Protein AF-A0A957AFG2-F1 (afdb_monomer_lite)

Secondary structure (DSSP, 8-state):
-EEEEEE-SSSS-EEEEEE-TTT--EEEEEESSSHHHHHHHTTTS-HHHHHT----EE-S-HHHHHHHHHHTT-S--PPPP----------

Foldseek 3Di:
DEWEWDDDDPDPKIKIWDDDPVVGDTQAIAIDDALVNVCRRVVVDDLVRLLPDPDYHYPDDPRNVVSSCLSNVVDDDDNDDDDDDDPPDDD

Radius of gyration: 14.02 Å; chains: 1; bounding box: 33×28×34 Å

Structure (mmCIF, N/CA/C/O backbone):
data_AF-A0A957AFG2-F1
#
_entry.id   AF-A0A957AFG2-F1
#
loop_
_atom_site.group_PDB
_atom_site.id
_atom_site.type_symbol
_atom_site.label_atom_id
_atom_site.label_alt_id
_atom_site.label_comp_id
_atom_site.label_asym_id
_atom_site.label_entity_id
_atom_site.label_seq_id
_atom_site.pdbx_PDB_ins_code
_atom_site.Cartn_x
_atom_site.Cartn_y
_atom_site.Cartn_z
_atom_site.occupancy
_atom_site.B_iso_or_equiv
_atom_site.auth_seq_id
_atom_site.auth_comp_id
_atom_site.auth_asym_id
_atom_site.auth_atom_id
_atom_site.pdbx_PDB_model_num
ATOM 1 N N . MET A 1 1 ? -7.017 -2.938 -9.585 1.00 84.62 1 MET A N 1
ATOM 2 C CA . MET A 1 1 ? -6.671 -3.108 -8.149 1.00 84.62 1 MET A CA 1
ATOM 3 C C . MET A 1 1 ? -7.448 -2.111 -7.294 1.00 84.62 1 MET A C 1
ATOM 5 O O . MET A 1 1 ? -7.694 -1.006 -7.756 1.00 84.62 1 MET A O 1
ATOM 9 N N . GLY A 1 2 ? -7.853 -2.485 -6.080 1.00 86.19 2 GLY A N 1
ATOM 10 C CA . GLY A 1 2 ? -8.562 -1.618 -5.135 1.00 86.19 2 GLY A CA 1
ATOM 11 C C . GLY A 1 2 ? -7.716 -1.302 -3.905 1.00 86.19 2 GLY A C 1
ATOM 12 O O . GLY A 1 2 ? -7.021 -2.185 -3.403 1.00 86.19 2 GLY A O 1
ATOM 13 N N . ILE A 1 3 ? -7.775 -0.057 -3.435 1.00 86.38 3 ILE A N 1
ATOM 14 C CA . ILE A 1 3 ? -7.147 0.402 -2.192 1.00 86.38 3 ILE A CA 1
ATOM 15 C C . ILE A 1 3 ? -8.205 1.086 -1.326 1.00 86.38 3 ILE A C 1
ATOM 17 O O . ILE A 1 3 ? -8.853 2.030 -1.780 1.00 86.38 3 ILE A O 1
ATOM 21 N N . ASP A 1 4 ? -8.342 0.639 -0.081 1.00 84.44 4 ASP A N 1
ATOM 22 C CA . ASP A 1 4 ? -9.288 1.187 0.895 1.00 84.44 4 ASP A CA 1
ATOM 23 C C . ASP A 1 4 ? -8.588 1.607 2.197 1.00 84.44 4 ASP A C 1
ATOM 25 O O . ASP A 1 4 ? -7.588 1.007 2.608 1.00 84.44 4 ASP A O 1
ATOM 29 N N . GLU A 1 5 ? -9.139 2.629 2.856 1.00 83.00 5 GLU A N 1
ATOM 30 C CA . GLU A 1 5 ? -8.758 3.049 4.205 1.00 83.00 5 GLU A CA 1
ATOM 31 C C . GLU A 1 5 ? -9.858 2.646 5.193 1.00 83.00 5 GLU A C 1
ATOM 33 O O . GLU A 1 5 ? -10.976 3.159 5.152 1.00 83.00 5 GLU A O 1
ATOM 38 N N . LYS A 1 6 ? -9.530 1.792 6.168 1.00 81.94 6 LYS A N 1
ATOM 39 C CA . LYS A 1 6 ? -10.472 1.411 7.225 1.00 81.94 6 LYS A CA 1
ATOM 40 C C . LYS A 1 6 ? -10.076 1.986 8.575 1.00 81.94 6 LYS A C 1
ATOM 42 O O . LYS A 1 6 ? -9.001 1.697 9.090 1.00 81.94 6 LYS A O 1
ATOM 47 N N . SER A 1 7 ? -10.979 2.737 9.207 1.00 80.88 7 SER A N 1
ATOM 48 C CA . SER A 1 7 ? -10.817 3.141 10.610 1.00 80.88 7 SER A CA 1
ATOM 49 C C . SER A 1 7 ? -10.995 1.940 11.549 1.00 80.88 7 SER A C 1
ATOM 51 O O . SER A 1 7 ? -12.065 1.329 11.607 1.00 80.88 7 SER A O 1
ATOM 53 N N . LEU A 1 8 ? -9.953 1.620 12.313 1.00 73.31 8 LEU A N 1
ATOM 54 C CA . LEU A 1 8 ? -9.921 0.543 13.298 1.00 73.31 8 LEU A CA 1
ATOM 55 C C . LEU A 1 8 ? -10.260 1.096 14.693 1.00 73.31 8 LEU A C 1
ATOM 57 O O . LEU A 1 8 ? -9.380 1.376 15.511 1.00 73.31 8 LEU A O 1
ATOM 61 N N . ALA A 1 9 ? -11.561 1.204 14.968 1.00 72.31 9 ALA A N 1
ATOM 62 C CA . ALA A 1 9 ? -12.150 1.697 16.220 1.00 72.31 9 ALA A CA 1
ATOM 63 C C . ALA A 1 9 ? -12.044 3.219 16.462 1.00 72.31 9 ALA A C 1
ATOM 65 O O . ALA A 1 9 ? -11.459 3.978 15.689 1.00 72.31 9 ALA A O 1
ATOM 66 N N . LYS A 1 10 ? -12.665 3.681 17.557 1.00 59.16 10 LYS A N 1
ATOM 67 C CA . LYS A 1 10 ? -12.592 5.076 18.012 1.00 59.16 10 LYS A CA 1
ATOM 68 C C . LYS A 1 10 ? -11.170 5.356 18.508 1.00 59.16 10 LYS A C 1
ATOM 70 O O . LYS A 1 10 ? -10.780 4.811 19.535 1.00 59.16 10 LYS A O 1
ATOM 75 N N . GLY A 1 11 ? -10.405 6.176 17.784 1.00 64.62 11 GLY A N 1
ATOM 76 C CA . GLY A 1 11 ? -9.064 6.587 18.225 1.00 64.62 11 GLY A CA 1
ATOM 77 C C . GLY A 1 11 ? -8.011 6.820 17.140 1.00 64.62 11 GLY A C 1
ATOM 78 O O . GLY A 1 11 ? -6.830 6.731 17.450 1.00 64.62 11 GLY A O 1
ATOM 79 N N . HIS A 1 12 ? -8.396 7.111 15.892 1.00 72.31 12 HIS A N 1
ATOM 80 C CA . HIS A 1 12 ? -7.454 7.457 14.810 1.00 72.31 12 HIS A CA 1
ATOM 81 C C . HIS A 1 12 ? -6.457 6.350 14.424 1.00 72.31 12 HIS A C 1
ATOM 83 O O . HIS A 1 12 ? -5.369 6.645 13.932 1.00 72.31 12 HIS A O 1
ATOM 89 N N . ARG A 1 13 ? -6.822 5.078 14.614 1.00 79.69 13 ARG A N 1
ATOM 90 C CA . ARG A 1 13 ? -6.099 3.962 13.994 1.00 79.69 13 ARG A CA 1
ATOM 91 C C . ARG A 1 13 ? -6.725 3.647 12.651 1.00 79.69 13 ARG A C 1
ATOM 93 O O . ARG A 1 13 ? -7.947 3.556 12.545 1.00 79.69 13 ARG A O 1
ATOM 100 N N . TYR A 1 14 ? -5.882 3.463 11.652 1.00 84.25 14 TYR A N 1
ATOM 101 C CA . TYR A 1 14 ? -6.295 3.200 10.282 1.00 84.25 14 TYR A CA 1
ATOM 102 C C . TYR A 1 14 ? -5.610 1.934 9.786 1.00 84.25 14 TYR A C 1
ATOM 104 O O . TYR A 1 14 ? -4.541 1.581 10.280 1.00 84.25 14 TYR A O 1
ATOM 112 N N . ALA A 1 15 ? -6.219 1.268 8.818 1.00 86.50 15 ALA A N 1
ATOM 113 C CA . ALA A 1 15 ? -5.589 0.223 8.035 1.00 86.50 15 ALA A CA 1
ATOM 114 C C . ALA A 1 15 ? -5.731 0.544 6.553 1.00 86.50 15 ALA A C 1
ATOM 116 O O . ALA A 1 15 ? -6.793 0.973 6.106 1.00 86.50 15 ALA A O 1
ATOM 117 N N . THR A 1 16 ? -4.661 0.294 5.813 1.00 87.75 16 THR A N 1
ATOM 118 C CA . THR A 1 16 ? -4.644 0.287 4.357 1.00 87.75 16 THR A CA 1
ATOM 119 C C . THR A 1 16 ? -4.902 -1.137 3.892 1.00 87.75 16 THR A C 1
ATOM 121 O O . THR A 1 16 ? -4.171 -2.054 4.271 1.00 87.75 16 THR A O 1
ATOM 124 N N . ILE A 1 17 ? -5.939 -1.327 3.086 1.00 86.88 17 ILE A N 1
ATOM 125 C CA . ILE A 1 17 ? -6.325 -2.626 2.537 1.00 86.88 17 ILE A CA 1
ATOM 126 C C . ILE A 1 17 ? -6.114 -2.575 1.028 1.00 86.88 17 ILE A C 1
ATOM 128 O O . ILE A 1 17 ? -6.652 -1.694 0.364 1.00 86.88 17 ILE A O 1
ATOM 132 N N . ALA A 1 18 ? -5.350 -3.524 0.491 1.00 87.88 18 ALA A N 1
ATOM 133 C CA . ALA A 1 18 ? -5.227 -3.747 -0.943 1.00 87.88 18 ALA A CA 1
ATOM 134 C C . ALA A 1 18 ? -6.039 -4.983 -1.340 1.00 87.88 18 ALA A C 1
ATOM 136 O O . ALA A 1 18 ? -5.951 -6.027 -0.685 1.00 87.88 18 ALA A O 1
ATOM 137 N N . CYS A 1 19 ? -6.810 -4.892 -2.419 1.00 87.12 19 CYS A N 1
ATOM 138 C CA . CYS A 1 19 ? -7.621 -5.992 -2.930 1.00 87.12 19 CYS A CA 1
ATOM 139 C C . CYS A 1 19 ? -7.572 -6.100 -4.456 1.00 87.12 19 CYS A C 1
ATOM 141 O O . CYS A 1 19 ? -7.368 -5.126 -5.188 1.00 87.12 19 CYS A O 1
ATOM 143 N N . ASP A 1 20 ? -7.767 -7.324 -4.928 1.00 84.75 20 ASP A N 1
ATOM 144 C CA . ASP A 1 20 ? -8.058 -7.604 -6.322 1.00 84.75 20 ASP A CA 1
ATOM 145 C C . ASP A 1 20 ? -9.565 -7.416 -6.532 1.00 84.75 20 ASP A C 1
ATOM 147 O O . ASP A 1 20 ? -10.378 -8.082 -5.890 1.00 84.75 20 ASP A O 1
ATOM 151 N N . LEU A 1 21 ? -9.932 -6.469 -7.396 1.00 81.19 21 LEU A N 1
ATOM 152 C CA . LEU A 1 21 ? -11.333 -6.143 -7.666 1.00 81.19 21 LEU A CA 1
ATOM 153 C C . LEU A 1 21 ? -11.979 -7.119 -8.652 1.00 81.19 21 LEU A C 1
ATOM 155 O O . LEU A 1 21 ? -13.201 -7.219 -8.665 1.00 81.19 21 LEU A O 1
ATOM 159 N N . GLU A 1 22 ? -11.185 -7.833 -9.452 1.00 81.94 22 GLU A N 1
ATOM 160 C CA . GLU A 1 22 ? -11.689 -8.836 -10.391 1.00 81.94 22 GLU A CA 1
ATOM 161 C C . GLU A 1 22 ? -11.839 -10.187 -9.698 1.00 81.94 22 GLU A C 1
ATOM 163 O O . GLU A 1 22 ? -12.902 -10.804 -9.745 1.00 81.94 22 GLU A O 1
ATOM 168 N N . ALA A 1 23 ? -10.792 -10.626 -8.996 1.00 82.00 23 ALA A N 1
ATOM 169 C CA . ALA A 1 23 ? -10.800 -11.903 -8.289 1.00 82.00 23 ALA A CA 1
ATOM 170 C C . ALA A 1 23 ? -11.478 -11.835 -6.906 1.00 82.00 23 ALA A C 1
ATOM 172 O O . ALA A 1 23 ? -11.687 -12.871 -6.275 1.00 82.00 23 ALA A O 1
ATOM 173 N N . GLY A 1 24 ? -11.797 -10.635 -6.409 1.00 82.12 24 GLY A N 1
ATOM 174 C CA . GLY A 1 24 ? -12.581 -10.425 -5.189 1.00 82.12 24 GLY A CA 1
ATOM 175 C C . GLY A 1 24 ? -11.887 -10.832 -3.886 1.00 82.12 24 GLY A C 1
ATOM 176 O O . GLY A 1 24 ? -12.568 -11.137 -2.906 1.00 82.12 24 GLY A O 1
ATOM 177 N N . HIS A 1 25 ? -10.551 -10.861 -3.845 1.00 84.00 25 HIS A N 1
ATOM 178 C CA . HIS A 1 25 ? -9.791 -11.265 -2.658 1.00 84.00 25 HIS A CA 1
ATOM 179 C C . HIS A 1 25 ? -8.857 -10.166 -2.145 1.00 84.00 25 HIS A C 1
ATOM 181 O O . HIS A 1 25 ? -8.413 -9.278 -2.876 1.00 84.00 25 HIS A O 1
ATOM 187 N N . VAL A 1 26 ? -8.538 -10.242 -0.852 1.00 86.50 26 VAL A N 1
ATOM 188 C CA . VAL A 1 26 ? -7.593 -9.328 -0.206 1.00 86.50 26 VAL A CA 1
ATOM 189 C C . VAL A 1 26 ? -6.168 -9.721 -0.583 1.00 86.50 26 VAL A C 1
ATOM 191 O O . VAL A 1 26 ? -5.746 -10.860 -0.394 1.00 86.50 26 VAL A O 1
ATOM 194 N N . ILE A 1 27 ? -5.426 -8.748 -1.096 1.00 89.19 27 ILE A N 1
ATOM 195 C CA . ILE A 1 27 ? -4.022 -8.868 -1.481 1.00 89.19 27 ILE A CA 1
ATOM 196 C C . ILE A 1 27 ? -3.125 -8.719 -0.251 1.00 89.19 27 ILE A C 1
ATOM 198 O O . ILE A 1 27 ? -2.182 -9.497 -0.084 1.00 89.19 27 ILE A O 1
ATOM 202 N N . GLY A 1 28 ? -3.416 -7.722 0.589 1.00 87.81 28 GLY A N 1
ATOM 203 C CA . GLY A 1 28 ? -2.621 -7.375 1.761 1.00 87.81 28 GLY A CA 1
ATOM 204 C C . GLY A 1 28 ? -3.286 -6.306 2.626 1.00 87.81 28 GLY A C 1
ATOM 205 O O . GLY A 1 28 ? -4.155 -5.562 2.168 1.00 87.81 28 GLY A O 1
ATOM 206 N N . ILE A 1 29 ? -2.882 -6.252 3.895 1.00 89.25 29 ILE A N 1
ATOM 207 C CA . ILE A 1 29 ? -3.359 -5.278 4.881 1.00 89.25 29 ILE A CA 1
ATOM 208 C C . ILE A 1 29 ? -2.145 -4.725 5.622 1.00 89.25 29 ILE A C 1
ATOM 210 O O . ILE A 1 29 ? -1.292 -5.493 6.066 1.00 89.25 29 ILE A O 1
ATOM 214 N N . ALA A 1 30 ? -2.084 -3.408 5.783 1.00 89.88 30 ALA A N 1
ATOM 215 C CA . ALA A 1 30 ? -1.051 -2.730 6.556 1.00 89.88 30 ALA A CA 1
ATOM 216 C C . ALA A 1 30 ? -1.663 -1.701 7.506 1.00 89.88 30 ALA A C 1
ATOM 218 O O . ALA A 1 30 ? -2.690 -1.094 7.207 1.00 89.88 30 ALA A O 1
ATOM 219 N N . GLU A 1 31 ? -1.025 -1.481 8.652 1.00 88.88 31 GLU A N 1
ATOM 220 C CA . GLU A 1 31 ? -1.452 -0.448 9.593 1.00 88.88 31 GLU A CA 1
ATOM 221 C C . GLU A 1 31 ? -1.087 0.951 9.078 1.00 88.88 31 GLU A C 1
ATOM 223 O O . GLU A 1 31 ? -0.036 1.172 8.473 1.00 88.88 31 GLU A O 1
ATOM 228 N N . GLY A 1 32 ? -1.966 1.910 9.345 1.00 86.88 32 GLY A N 1
ATOM 229 C CA . GLY A 1 32 ? -1.838 3.307 8.968 1.00 86.88 32 GLY A CA 1
ATOM 230 C C . GLY A 1 32 ? -2.554 3.661 7.665 1.00 86.88 32 GLY A C 1
ATOM 231 O O . GLY A 1 32 ? -3.259 2.855 7.057 1.00 86.88 32 GLY A O 1
ATOM 232 N N . ARG A 1 33 ? -2.382 4.927 7.280 1.00 84.06 33 ARG A N 1
ATOM 233 C CA . ARG A 1 33 ? -3.016 5.557 6.114 1.00 84.06 33 ARG A CA 1
ATOM 234 C C . ARG A 1 33 ? -2.051 6.396 5.269 1.00 84.06 33 ARG A C 1
ATOM 236 O O . ARG A 1 33 ? -2.436 7.368 4.622 1.00 84.06 33 ARG A O 1
ATOM 243 N N . THR A 1 34 ? -0.757 6.113 5.383 1.00 85.00 34 THR A N 1
ATOM 244 C CA . THR A 1 34 ? 0.297 6.876 4.707 1.00 85.00 34 THR A CA 1
ATOM 245 C C . THR A 1 34 ? 0.763 6.144 3.454 1.00 85.00 34 THR A C 1
ATOM 247 O O . THR A 1 34 ? 0.472 4.966 3.253 1.00 85.00 34 THR A O 1
ATOM 250 N N . GLY A 1 35 ? 1.561 6.819 2.623 1.00 81.38 35 GLY A N 1
ATOM 251 C CA . GLY A 1 35 ? 2.210 6.170 1.484 1.00 81.38 35 GLY A CA 1
ATOM 252 C C . GLY A 1 35 ? 3.075 4.959 1.868 1.00 81.38 35 GLY A C 1
ATOM 253 O O . GLY A 1 35 ? 3.232 4.060 1.046 1.00 81.38 35 GLY A O 1
ATOM 254 N N . ASP A 1 36 ? 3.586 4.895 3.100 1.00 85.19 36 ASP A N 1
ATOM 255 C CA . ASP A 1 36 ? 4.355 3.746 3.594 1.00 85.19 36 ASP A CA 1
ATOM 256 C C . ASP A 1 36 ? 3.449 2.549 3.904 1.00 85.19 36 ASP A C 1
ATOM 258 O O . ASP A 1 36 ? 3.783 1.423 3.539 1.00 85.19 36 ASP A O 1
ATOM 262 N N . SER A 1 37 ? 2.268 2.784 4.491 1.00 85.75 37 SER A N 1
ATOM 263 C CA . SER A 1 37 ? 1.246 1.747 4.700 1.00 85.75 37 SER A CA 1
ATOM 264 C C . SER A 1 37 ? 0.802 1.127 3.372 1.00 85.75 37 SER A C 1
ATOM 266 O O . SER A 1 37 ? 0.635 -0.084 3.271 1.00 85.75 37 SER A O 1
ATOM 268 N N . LEU A 1 38 ? 0.690 1.940 2.319 1.00 84.00 38 LEU A N 1
ATOM 269 C CA . LEU A 1 38 ? 0.398 1.456 0.971 1.00 84.00 38 LEU A CA 1
ATOM 270 C C . LEU A 1 38 ? 1.507 0.552 0.417 1.00 84.00 38 LEU A C 1
ATOM 272 O O . LEU A 1 38 ? 1.221 -0.529 -0.093 1.00 84.00 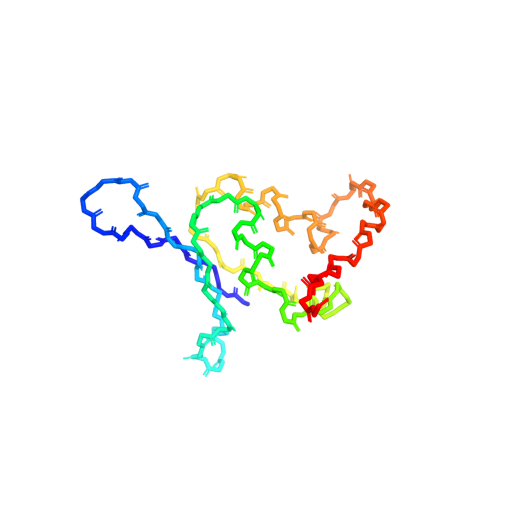38 LEU A O 1
ATOM 276 N N . VAL A 1 39 ? 2.770 0.973 0.534 1.00 84.75 39 VAL A N 1
ATOM 277 C CA . VAL A 1 39 ? 3.916 0.155 0.102 1.00 84.75 39 VAL A CA 1
ATOM 278 C C . VAL A 1 39 ? 3.948 -1.164 0.873 1.00 84.75 39 VAL A C 1
ATOM 280 O O . VAL A 1 39 ? 4.164 -2.212 0.274 1.00 84.75 39 VAL A O 1
ATOM 283 N N . ALA A 1 40 ? 3.683 -1.129 2.180 1.00 87.12 40 ALA A N 1
ATOM 284 C CA . ALA A 1 40 ? 3.618 -2.327 3.007 1.00 87.12 40 ALA A CA 1
ATOM 285 C C . ALA A 1 40 ? 2.484 -3.275 2.575 1.00 87.12 40 ALA A C 1
ATOM 287 O O . ALA A 1 40 ? 2.719 -4.475 2.446 1.00 87.12 40 ALA A O 1
ATOM 288 N N . ALA A 1 41 ? 1.286 -2.756 2.282 1.00 86.44 41 ALA A N 1
ATOM 289 C CA . ALA A 1 41 ? 0.154 -3.566 1.821 1.00 86.44 41 ALA A CA 1
ATOM 290 C C . ALA A 1 41 ? 0.409 -4.237 0.455 1.00 86.44 41 ALA A C 1
ATOM 292 O O . ALA A 1 41 ? -0.148 -5.299 0.176 1.00 86.44 41 ALA A O 1
ATOM 293 N N . LEU A 1 42 ? 1.270 -3.642 -0.378 1.00 87.69 42 LEU A N 1
ATOM 294 C CA . LEU A 1 42 ? 1.633 -4.132 -1.711 1.00 87.69 42 LEU A CA 1
ATOM 295 C C . LEU A 1 42 ? 2.981 -4.859 -1.762 1.00 87.69 42 LEU A C 1
ATOM 297 O O . LEU A 1 42 ? 3.379 -5.299 -2.836 1.00 87.69 42 LEU A O 1
ATOM 301 N N . GLY A 1 43 ? 3.676 -5.028 -0.634 1.00 86.31 43 GLY A N 1
ATOM 302 C CA . GLY A 1 43 ? 5.064 -5.509 -0.588 1.00 86.31 43 GLY A CA 1
ATOM 303 C C . GLY A 1 43 ? 5.308 -6.916 -1.154 1.00 86.31 43 GLY A C 1
ATOM 304 O O . GLY A 1 43 ? 6.457 -7.320 -1.302 1.00 86.31 43 GLY A O 1
ATOM 305 N N . ARG A 1 44 ? 4.244 -7.660 -1.477 1.00 83.44 44 ARG A N 1
ATOM 306 C CA . ARG A 1 44 ? 4.303 -8.949 -2.185 1.00 83.44 44 ARG A CA 1
ATOM 307 C C . ARG A 1 44 ? 4.543 -8.823 -3.690 1.00 83.44 44 ARG A C 1
ATOM 309 O O . ARG A 1 44 ? 4.888 -9.824 -4.304 1.00 83.44 44 ARG A O 1
ATOM 316 N N . PHE A 1 45 ? 4.328 -7.644 -4.270 1.00 84.06 45 PHE A N 1
ATOM 317 C CA . PHE A 1 45 ? 4.559 -7.389 -5.686 1.00 84.06 45 PHE A CA 1
ATOM 318 C C . PHE A 1 45 ? 5.922 -6.742 -5.905 1.00 84.06 45 PHE A C 1
ATOM 320 O O . PHE A 1 45 ? 6.355 -5.862 -5.157 1.00 84.06 45 PHE A O 1
ATOM 327 N N . SER A 1 46 ? 6.578 -7.157 -6.977 1.00 82.69 46 SER A N 1
ATOM 328 C CA . SER A 1 46 ? 7.683 -6.423 -7.573 1.00 82.69 46 SER A CA 1
ATOM 329 C C . SER A 1 46 ? 7.198 -5.102 -8.179 1.00 82.69 46 SER A C 1
ATOM 331 O O . SER A 1 46 ? 6.013 -4.890 -8.433 1.00 82.69 46 SER A O 1
ATOM 333 N N . ILE A 1 47 ? 8.140 -4.195 -8.435 1.00 77.44 47 ILE A N 1
ATOM 334 C CA . ILE A 1 47 ? 7.835 -2.928 -9.109 1.00 77.44 47 ILE A CA 1
ATOM 335 C C . ILE A 1 47 ? 7.284 -3.185 -10.517 1.00 77.44 47 ILE A C 1
ATOM 337 O O . ILE A 1 47 ? 6.327 -2.526 -10.904 1.00 77.44 47 ILE A O 1
ATOM 341 N N . ASP A 1 48 ? 7.837 -4.154 -11.250 1.00 77.69 48 ASP A N 1
ATOM 342 C CA . ASP A 1 48 ? 7.403 -4.463 -12.618 1.00 77.69 48 ASP A CA 1
ATOM 343 C C . ASP A 1 48 ? 5.957 -4.994 -12.648 1.00 77.69 48 ASP A C 1
ATOM 345 O O . ASP A 1 48 ? 5.167 -4.602 -13.504 1.00 77.69 48 ASP A O 1
ATOM 349 N N . GLU A 1 49 ? 5.568 -5.818 -11.668 1.00 79.75 49 GLU A N 1
ATOM 350 C CA . GLU A 1 49 ? 4.178 -6.276 -11.508 1.00 79.75 49 GLU A CA 1
ATOM 351 C C . GLU A 1 49 ? 3.226 -5.125 -11.171 1.00 79.75 49 GLU A C 1
ATOM 353 O O . GLU A 1 49 ? 2.103 -5.091 -11.669 1.00 79.75 49 GLU A O 1
ATOM 358 N N . LEU A 1 50 ? 3.665 -4.163 -10.352 1.00 82.00 50 LEU A N 1
ATOM 359 C CA . LEU A 1 50 ? 2.868 -2.973 -10.055 1.00 82.00 50 LEU A CA 1
ATOM 360 C C . LEU A 1 50 ? 2.718 -2.073 -11.284 1.00 82.00 50 LEU A C 1
ATOM 362 O O . LEU A 1 50 ? 1.638 -1.540 -11.501 1.00 82.00 50 LEU A O 1
ATOM 366 N N . GLN A 1 51 ? 3.752 -1.929 -12.113 1.00 80.31 51 GLN A N 1
ATOM 367 C CA . GLN A 1 51 ? 3.681 -1.145 -13.352 1.00 80.31 51 GLN A CA 1
ATOM 368 C C . GLN A 1 51 ? 2.738 -1.753 -14.400 1.00 80.31 51 GLN A C 1
ATOM 370 O O . GLN A 1 51 ? 2.212 -1.023 -15.233 1.00 80.31 51 GLN A O 1
ATOM 375 N N . ALA A 1 52 ? 2.489 -3.063 -14.344 1.00 80.31 52 ALA A N 1
ATOM 376 C CA . ALA A 1 52 ? 1.517 -3.740 -15.199 1.00 80.31 52 ALA A CA 1
ATOM 377 C C . ALA A 1 52 ? 0.054 -3.556 -14.740 1.00 80.31 52 ALA A C 1
ATOM 379 O O . ALA A 1 52 ? -0.860 -4.078 -15.374 1.00 80.31 52 ALA A O 1
ATOM 380 N N . VAL A 1 53 ? -0.193 -2.848 -13.632 1.00 78.94 53 VAL A N 1
ATOM 381 C CA . VAL A 1 53 ? -1.552 -2.575 -13.151 1.00 78.94 53 VAL A CA 1
ATOM 382 C C . VAL A 1 53 ? -2.186 -1.464 -13.989 1.00 78.94 53 VAL A C 1
ATOM 384 O O . VAL A 1 53 ? -1.861 -0.290 -13.827 1.00 78.94 53 VAL A O 1
ATOM 387 N N . ASP A 1 54 ? -3.168 -1.827 -14.814 1.00 76.12 54 ASP A N 1
ATOM 388 C CA . ASP A 1 54 ? -3.868 -0.887 -15.705 1.00 76.12 54 ASP A CA 1
ATOM 389 C C . ASP A 1 54 ? -4.706 0.165 -14.963 1.00 76.12 54 ASP A C 1
ATOM 391 O O . ASP A 1 54 ? -4.880 1.294 -15.428 1.00 76.12 54 ASP A O 1
ATOM 395 N N . ALA A 1 55 ? -5.263 -0.196 -13.804 1.00 74.94 55 ALA A N 1
ATOM 396 C CA . ALA A 1 55 ? -6.135 0.690 -13.046 1.00 74.94 55 ALA A CA 1
ATOM 397 C C . ALA A 1 55 ? -6.098 0.424 -11.539 1.00 74.94 55 ALA A C 1
ATOM 399 O O . ALA A 1 55 ? -6.139 -0.721 -11.067 1.00 74.94 55 ALA A O 1
ATOM 400 N N . VAL A 1 56 ? -6.124 1.515 -10.772 1.00 78.88 56 VAL A N 1
ATOM 401 C CA . VAL A 1 56 ? -6.296 1.500 -9.319 1.00 78.88 56 VAL A CA 1
ATOM 402 C C . VAL A 1 56 ? -7.527 2.314 -8.943 1.00 78.88 56 VAL A C 1
ATOM 404 O O . VAL A 1 56 ? -7.579 3.513 -9.203 1.00 78.88 56 VAL A O 1
ATOM 407 N N . ALA A 1 57 ? -8.496 1.676 -8.289 1.00 79.88 57 ALA A N 1
ATOM 408 C CA . ALA A 1 57 ? -9.583 2.368 -7.610 1.00 79.88 57 ALA A CA 1
ATOM 409 C C . ALA A 1 57 ? -9.170 2.648 -6.162 1.00 79.88 57 ALA A C 1
ATOM 411 O O . ALA A 1 57 ? -8.710 1.748 -5.459 1.00 79.88 57 ALA A O 1
ATOM 412 N N . MET A 1 58 ? -9.312 3.893 -5.721 1.00 73.44 58 MET A N 1
ATOM 413 C CA . MET A 1 58 ? -8.923 4.327 -4.381 1.00 73.44 58 MET A CA 1
ATOM 414 C C . MET A 1 58 ? -9.877 5.391 -3.854 1.00 73.44 58 MET A C 1
ATOM 416 O O . MET A 1 58 ? -10.249 6.301 -4.598 1.00 73.44 58 MET A O 1
ATOM 420 N N . ASP A 1 59 ? -10.238 5.305 -2.573 1.00 68.75 59 ASP A N 1
ATOM 421 C CA . ASP A 1 59 ? -11.061 6.328 -1.928 1.00 68.75 59 ASP A CA 1
ATOM 422 C C . ASP A 1 59 ? -10.182 7.487 -1.402 1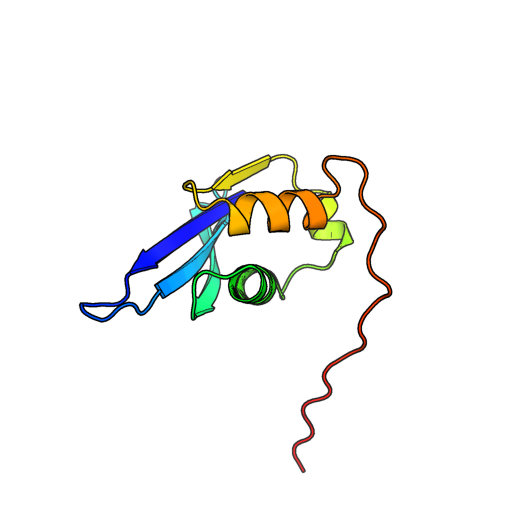.00 68.75 59 ASP A C 1
ATOM 424 O O . ASP A 1 59 ? -9.486 7.403 -0.391 1.00 68.75 59 ASP A O 1
ATOM 428 N N . MET A 1 60 ? -10.116 8.536 -2.223 1.00 53.94 60 MET A N 1
ATOM 429 C CA . MET A 1 60 ? -9.914 9.970 -1.947 1.00 53.94 60 MET A CA 1
ATOM 430 C C . MET A 1 60 ? -8.919 10.486 -0.876 1.00 53.94 60 MET A C 1
ATOM 432 O O . MET A 1 60 ? -9.002 11.657 -0.502 1.00 53.94 60 MET A O 1
ATOM 436 N N . SER A 1 61 ? -7.897 9.746 -0.439 1.00 69.25 61 SER A N 1
ATOM 437 C CA . SER A 1 61 ? -6.738 10.381 0.224 1.00 69.25 61 SER A CA 1
ATOM 438 C C . SER A 1 61 ? -5.718 10.877 -0.810 1.00 69.25 61 SER A C 1
ATOM 440 O O . SER A 1 61 ? -5.096 10.088 -1.525 1.00 69.25 61 SER A O 1
ATOM 442 N N . GLY A 1 62 ? -5.478 12.193 -0.861 1.00 66.31 62 GLY A N 1
ATOM 443 C CA . GLY A 1 62 ? -4.474 12.798 -1.754 1.00 66.31 62 GLY A CA 1
ATOM 444 C C . GLY A 1 62 ? -3.046 12.256 -1.556 1.00 66.31 62 GLY A C 1
ATOM 445 O O . GLY A 1 62 ? -2.247 12.254 -2.497 1.00 66.31 62 GLY A O 1
ATOM 446 N N . ALA A 1 63 ? -2.739 11.726 -0.366 1.00 69.56 63 ALA A N 1
ATOM 447 C CA . ALA A 1 63 ? -1.468 11.061 -0.081 1.00 69.56 63 ALA A CA 1
ATOM 448 C C . ALA A 1 63 ? -1.334 9.724 -0.834 1.00 69.56 63 ALA A C 1
ATOM 450 O O . ALA A 1 63 ? -0.268 9.435 -1.383 1.00 69.56 63 ALA A O 1
ATOM 451 N N . PHE A 1 64 ? -2.410 8.933 -0.917 1.00 73.00 64 PHE A N 1
ATOM 452 C CA . PHE A 1 64 ? -2.408 7.675 -1.668 1.00 73.00 64 PHE A CA 1
ATOM 453 C C . PHE A 1 64 ? -2.368 7.904 -3.173 1.00 73.00 64 PHE A C 1
ATOM 455 O O . PHE A 1 64 ? -1.600 7.227 -3.853 1.00 73.00 64 PHE A O 1
ATOM 462 N N . LEU A 1 65 ? -3.109 8.892 -3.687 1.00 75.88 65 LEU A N 1
ATOM 463 C CA . LEU A 1 65 ? -3.080 9.224 -5.114 1.00 75.88 65 LEU A CA 1
ATOM 464 C C . LEU A 1 65 ? -1.672 9.612 -5.573 1.00 75.88 65 LEU A C 1
ATOM 466 O O . LEU A 1 65 ? -1.176 9.085 -6.567 1.00 75.88 65 LEU A O 1
ATOM 470 N N . SER A 1 66 ? -1.008 10.490 -4.817 1.00 79.62 66 SER A N 1
ATOM 471 C CA . SER A 1 66 ? 0.373 10.897 -5.102 1.00 79.62 66 SER A CA 1
ATOM 472 C C . SER A 1 66 ? 1.332 9.703 -5.073 1.00 79.62 66 SER A C 1
ATOM 474 O O . SER A 1 66 ? 2.177 9.554 -5.955 1.00 79.62 66 SER A O 1
ATOM 476 N N . ARG A 1 67 ? 1.183 8.812 -4.083 1.00 81.25 67 ARG A N 1
ATOM 477 C CA . ARG A 1 67 ? 2.045 7.635 -3.931 1.00 81.25 67 ARG A CA 1
ATOM 478 C C . ARG A 1 67 ? 1.825 6.598 -5.035 1.00 81.25 67 ARG A C 1
ATOM 480 O O . ARG A 1 67 ? 2.810 6.078 -5.552 1.00 81.25 67 ARG A O 1
ATOM 487 N N . MET A 1 68 ? 0.577 6.318 -5.413 1.00 80.62 68 MET A N 1
ATOM 488 C CA . MET A 1 68 ? 0.273 5.394 -6.509 1.00 80.62 68 MET A CA 1
ATOM 489 C C . MET A 1 68 ? 0.688 5.952 -7.861 1.00 80.62 68 MET A C 1
ATOM 491 O O . MET A 1 68 ? 1.259 5.210 -8.647 1.00 80.62 68 MET A O 1
ATOM 495 N N . ARG A 1 69 ? 0.491 7.251 -8.126 1.00 80.81 69 ARG A N 1
ATOM 496 C CA . ARG A 1 69 ? 0.987 7.872 -9.366 1.00 80.81 69 ARG A CA 1
ATOM 497 C C . ARG A 1 69 ? 2.483 7.653 -9.543 1.00 80.81 69 ARG A C 1
ATOM 499 O O . ARG A 1 69 ? 2.927 7.348 -10.639 1.00 80.81 69 ARG A O 1
ATOM 506 N N . TRP A 1 70 ? 3.232 7.766 -8.451 1.00 81.50 70 TRP A N 1
ATOM 507 C CA . TRP A 1 70 ? 4.656 7.472 -8.446 1.00 81.50 70 TRP A CA 1
ATOM 508 C C . TRP A 1 70 ? 4.967 5.978 -8.627 1.00 81.50 70 TRP A C 1
ATOM 510 O O . TRP A 1 70 ? 5.915 5.649 -9.326 1.00 81.50 70 TRP A O 1
ATOM 520 N N . LEU A 1 71 ? 4.209 5.066 -7.998 1.00 79.00 71 LEU A N 1
ATOM 521 C CA . LEU A 1 71 ? 4.465 3.613 -8.085 1.00 79.00 71 LEU A CA 1
ATOM 522 C C . LEU A 1 71 ? 4.183 3.068 -9.484 1.00 79.00 71 LEU A C 1
ATOM 524 O O . LEU A 1 71 ? 4.931 2.232 -9.977 1.00 79.00 71 LEU A O 1
ATOM 528 N N . LEU A 1 72 ? 3.113 3.565 -10.096 1.00 80.44 72 LEU A N 1
ATOM 529 C CA . LEU A 1 72 ? 2.639 3.169 -11.419 1.00 80.44 72 LEU A CA 1
ATOM 530 C C . LEU A 1 72 ? 3.274 3.986 -12.547 1.00 80.44 72 LEU A C 1
ATOM 532 O O . LEU A 1 72 ? 2.945 3.772 -13.705 1.00 80.44 72 LEU A O 1
ATOM 536 N N . ASP A 1 73 ? 4.143 4.943 -12.214 1.00 72.31 73 ASP A N 1
ATOM 537 C CA . ASP A 1 73 ? 4.796 5.834 -13.176 1.00 72.31 73 ASP A CA 1
ATOM 538 C C . ASP A 1 73 ? 3.804 6.551 -14.123 1.00 72.31 73 ASP A C 1
ATOM 540 O O . ASP A 1 73 ? 4.054 6.762 -15.307 1.00 72.31 73 ASP A O 1
ATOM 544 N N . LEU A 1 74 ? 2.639 6.954 -13.597 1.00 62.03 74 LEU A N 1
ATOM 545 C CA . LEU A 1 74 ? 1.569 7.622 -14.357 1.00 62.03 74 LEU A CA 1
ATOM 546 C C . LEU A 1 74 ? 1.850 9.124 -14.597 1.00 62.03 74 LEU A C 1
ATOM 548 O O . LEU A 1 74 ? 0.944 9.956 -14.494 1.00 62.03 74 LEU A O 1
ATOM 552 N N . GLY A 1 75 ? 3.095 9.492 -14.902 1.00 50.19 75 GLY A N 1
ATOM 553 C CA . GLY A 1 75 ? 3.494 10.849 -15.292 1.00 50.19 75 GLY A CA 1
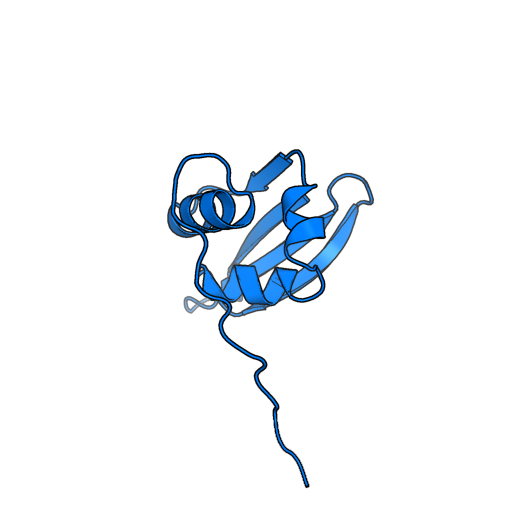ATOM 554 C C . GLY A 1 75 ? 4.747 11.356 -14.575 1.00 50.19 75 GLY A C 1
ATOM 555 O O . GLY A 1 75 ? 4.721 11.586 -13.369 1.00 50.19 75 GLY A O 1
ATOM 556 N N . GLU A 1 76 ? 5.807 11.547 -15.365 1.00 50.53 76 GLU A N 1
ATOM 557 C CA . GLU A 1 76 ? 7.000 12.388 -15.160 1.00 50.53 76 GLU A CA 1
ATOM 558 C C . GLU A 1 76 ? 7.448 12.667 -13.712 1.00 50.53 76 GLU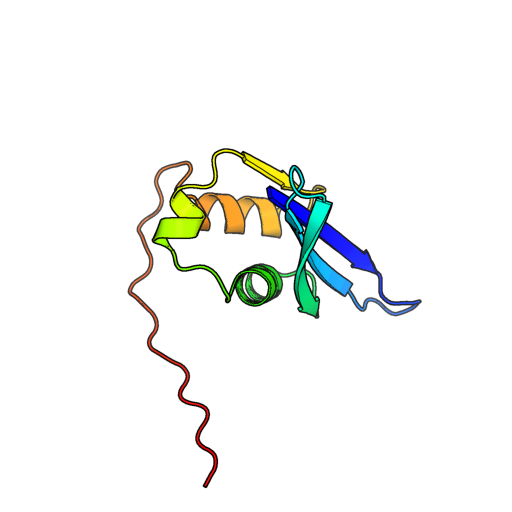 A C 1
ATOM 560 O O . GLU A 1 76 ? 7.482 13.814 -13.267 1.00 50.53 76 GLU A O 1
ATOM 565 N N . HIS A 1 77 ? 7.911 11.651 -12.982 1.00 51.19 77 HIS A N 1
ATOM 566 C CA . HIS A 1 77 ? 8.772 11.886 -11.820 1.00 51.19 77 HIS A CA 1
ATOM 567 C C . HIS A 1 77 ? 9.958 10.917 -11.807 1.00 51.19 77 HIS A C 1
ATOM 569 O O . HIS A 1 77 ? 9.800 9.744 -12.135 1.00 51.19 77 HIS A O 1
ATOM 575 N N . PRO A 1 78 ? 11.169 11.378 -11.439 1.00 46.97 78 PRO A N 1
ATOM 576 C CA . PRO A 1 78 ? 12.353 10.534 -11.473 1.00 46.97 78 PRO A CA 1
ATOM 577 C C . PRO A 1 78 ? 12.194 9.335 -10.529 1.00 46.97 78 PRO A C 1
ATOM 579 O O . PRO A 1 78 ? 11.908 9.489 -9.336 1.00 46.97 78 PRO A O 1
ATOM 582 N N . LYS A 1 79 ? 12.407 8.137 -11.086 1.00 50.38 79 LYS A N 1
ATOM 583 C CA . LYS A 1 79 ? 12.453 6.854 -10.376 1.00 50.38 79 LYS A CA 1
ATOM 584 C C . LYS A 1 79 ? 13.372 6.971 -9.147 1.00 50.38 79 LYS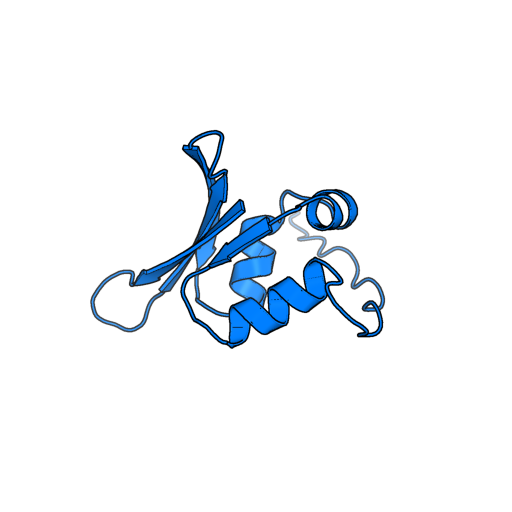 A C 1
ATOM 586 O O . LYS A 1 79 ? 14.476 7.507 -9.267 1.00 50.38 79 LYS A O 1
ATOM 591 N N . PRO A 1 80 ? 12.974 6.480 -7.962 1.00 49.44 80 PRO A N 1
ATOM 592 C CA . PRO A 1 80 ? 13.870 6.465 -6.810 1.00 49.44 80 PRO A CA 1
ATOM 593 C C . PRO A 1 80 ? 15.089 5.587 -7.086 1.00 49.44 80 PRO A C 1
ATOM 595 O O . PRO A 1 80 ? 14.982 4.497 -7.652 1.00 49.44 80 PRO A O 1
ATOM 598 N N . ALA A 1 81 ? 16.243 6.012 -6.578 1.00 51.59 81 ALA A N 1
ATOM 599 C CA . ALA A 1 81 ? 17.348 5.097 -6.356 1.00 51.59 81 ALA A CA 1
ATOM 600 C C . ALA A 1 81 ? 16.865 3.976 -5.421 1.00 51.59 81 ALA A C 1
ATOM 602 O O . ALA A 1 81 ? 16.370 4.240 -4.321 1.00 51.59 81 ALA A O 1
ATOM 603 N N . SER A 1 82 ? 16.967 2.733 -5.888 1.00 46.28 82 SER A N 1
ATOM 604 C CA . SER A 1 82 ? 16.610 1.516 -5.161 1.00 46.28 82 SER A CA 1
ATOM 605 C C . SER A 1 82 ? 17.134 1.563 -3.723 1.00 46.28 82 SER A C 1
ATOM 607 O O . SER A 1 82 ? 18.347 1.527 -3.500 1.00 46.28 82 SER A O 1
ATOM 609 N N . ARG A 1 83 ? 16.236 1.641 -2.734 1.00 42.78 83 ARG A N 1
ATOM 610 C CA . ARG A 1 83 ? 16.613 1.524 -1.323 1.00 42.78 83 ARG A CA 1
ATOM 611 C C . ARG A 1 83 ? 16.682 0.036 -0.990 1.00 42.78 83 ARG A C 1
ATOM 613 O O . ARG A 1 83 ? 15.686 -0.674 -1.078 1.00 42.78 83 ARG A O 1
ATOM 620 N N . GLY A 1 84 ? 17.895 -0.426 -0.704 1.00 40.97 84 GLY A N 1
ATOM 621 C CA . GLY A 1 84 ? 18.209 -1.825 -0.452 1.00 40.97 84 GLY A CA 1
ATOM 622 C C . GLY A 1 84 ? 17.404 -2.443 0.692 1.00 40.97 84 GLY A C 1
ATOM 623 O O . GLY A 1 84 ? 17.186 -1.826 1.730 1.00 40.97 84 GLY A O 1
ATOM 624 N N . HIS A 1 85 ? 16.992 -3.684 0.445 1.00 36.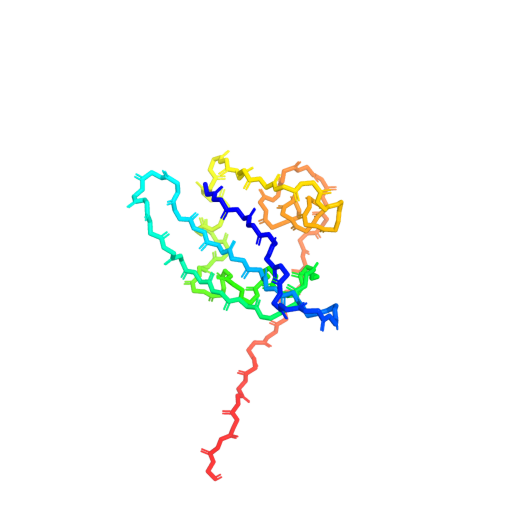31 85 HIS A N 1
ATOM 625 C CA . HIS A 1 85 ? 16.888 -4.814 1.368 1.00 36.31 85 HIS A CA 1
ATOM 626 C C . HIS A 1 85 ? 17.028 -4.474 2.871 1.00 36.31 85 HIS A C 1
ATOM 628 O O . HIS A 1 85 ? 18.139 -4.366 3.395 1.00 36.31 85 HIS A O 1
ATOM 634 N N . LEU A 1 86 ? 15.904 -4.407 3.594 1.00 31.03 86 LEU A N 1
ATOM 635 C CA . LEU A 1 86 ? 15.915 -4.613 5.043 1.00 31.03 86 LEU A CA 1
ATOM 636 C C . LEU A 1 86 ? 16.175 -6.108 5.288 1.00 31.03 86 LEU A C 1
ATOM 638 O O . LEU A 1 86 ? 15.268 -6.931 5.194 1.00 31.03 86 LEU A O 1
ATOM 642 N N . LYS A 1 87 ? 17.426 -6.476 5.586 1.00 31.17 87 LYS A N 1
ATOM 643 C CA . LYS A 1 87 ? 17.706 -7.735 6.285 1.00 31.17 87 LYS A CA 1
ATOM 644 C C . LYS A 1 87 ? 17.321 -7.526 7.744 1.00 31.17 87 LYS A C 1
ATOM 646 O O . LYS A 1 87 ? 18.064 -6.896 8.491 1.00 31.17 87 LYS A O 1
ATOM 651 N N . THR A 1 88 ? 16.169 -8.039 8.157 1.00 36.78 88 THR A N 1
ATOM 652 C CA . THR A 1 88 ? 15.910 -8.271 9.579 1.00 36.78 88 THR A CA 1
ATOM 653 C C . THR A 1 88 ? 16.789 -9.440 10.012 1.00 36.78 88 THR A C 1
ATOM 655 O O . THR A 1 88 ? 16.511 -10.591 9.682 1.00 36.78 88 THR A O 1
ATOM 658 N N . GLY A 1 89 ? 17.898 -9.127 10.679 1.00 33.81 89 GLY A N 1
ATOM 659 C CA . GLY A 1 89 ? 18.716 -10.113 11.370 1.00 33.81 89 GLY A CA 1
ATOM 660 C C . GLY A 1 89 ? 17.986 -10.634 12.605 1.00 33.81 89 GLY A C 1
ATOM 661 O O . GLY A 1 89 ? 17.507 -9.845 13.415 1.00 33.81 89 GLY A O 1
ATOM 662 N N . GLN A 1 90 ? 17.917 -11.955 12.726 1.00 34.50 90 GLN A N 1
ATOM 663 C CA . GLN A 1 90 ? 17.654 -12.690 13.960 1.00 34.50 90 GLN A CA 1
ATOM 664 C C . GLN A 1 90 ? 18.539 -13.945 13.920 1.00 34.50 90 GLN A C 1
ATOM 666 O O . GLN A 1 90 ? 18.243 -14.885 13.180 1.00 34.50 90 GLN A O 1
ATOM 671 N N . SER A 1 91 ? 19.655 -13.916 14.648 1.00 37.34 91 SER A N 1
ATOM 672 C CA . SER A 1 91 ? 20.293 -15.027 15.381 1.00 37.34 91 SER A CA 1
ATOM 673 C C . SER A 1 91 ? 21.428 -14.452 16.218 1.00 37.34 91 SER A C 1
ATOM 675 O O . SER A 1 91 ? 22.234 -13.689 15.638 1.00 37.34 91 SER A O 1
#

pLDDT: mean 73.26, std 16.49, range [31.03, 89.88]

Sequence (91 aa):
MGIDEKSLAKGHRYATIACDLEAGHVIGIAEGRTGDSLVAALGRFSIDELQAVDAVAMDMSGAFLSRMRWLLDLGEHPKPASRGHLKTGQS